Protein AF-D7GWA7-F1 (afdb_monomer)

Radius of gyration: 13.34 Å; Cα contacts (8 Å, |Δi|>4): 155; chains: 1; bounding box: 30×28×38 Å

Structure (mmCIF, N/CA/C/O backbone):
data_AF-D7GWA7-F1
#
_entry.id   AF-D7GWA7-F1
#
loop_
_atom_site.group_PDB
_atom_site.id
_atom_site.type_symbol
_atom_site.label_atom_id
_atom_site.label_alt_id
_atom_site.label_comp_id
_atom_site.label_asym_id
_atom_site.label_entity_id
_atom_site.label_seq_id
_atom_site.pdbx_PDB_ins_code
_atom_site.Cartn_x
_atom_site.Cartn_y
_atom_site.Cartn_z
_atom_site.occupancy
_atom_site.B_iso_or_equiv
_atom_site.auth_seq_id
_atom_site.auth_comp_id
_atom_site.auth_asym_id
_atom_site.auth_atom_id
_atom_site.pdbx_PDB_model_num
ATOM 1 N N . MET A 1 1 ? 19.211 9.937 -6.644 1.00 58.47 1 MET A N 1
ATOM 2 C CA . MET A 1 1 ? 18.474 8.801 -7.232 1.00 58.47 1 MET A CA 1
ATOM 3 C C . MET A 1 1 ? 17.023 8.990 -6.856 1.00 58.47 1 MET A C 1
ATOM 5 O O . MET A 1 1 ? 16.771 9.258 -5.685 1.00 58.47 1 MET A O 1
ATOM 9 N N . GLU A 1 2 ? 16.105 8.948 -7.818 1.00 83.50 2 GLU A N 1
ATOM 10 C CA . GLU A 1 2 ? 14.676 8.972 -7.497 1.00 83.50 2 GLU A CA 1
ATOM 11 C C . GLU A 1 2 ? 14.308 7.730 -6.677 1.00 83.50 2 GLU A C 1
ATOM 13 O O . GLU A 1 2 ? 14.910 6.663 -6.835 1.00 83.50 2 GLU A O 1
ATOM 18 N N . LYS A 1 3 ? 13.363 7.891 -5.746 1.00 92.44 3 LYS A N 1
ATOM 19 C CA . LYS A 1 3 ? 12.973 6.837 -4.798 1.00 92.44 3 LYS A CA 1
ATOM 20 C C . LYS A 1 3 ? 12.356 5.622 -5.498 1.00 92.44 3 LYS A C 1
ATOM 22 O O . LYS A 1 3 ? 12.528 4.498 -5.031 1.00 92.44 3 LYS A O 1
ATOM 27 N N . TYR A 1 4 ? 11.669 5.850 -6.611 1.00 95.56 4 TYR A N 1
ATOM 28 C CA . TYR A 1 4 ? 11.033 4.825 -7.429 1.00 95.56 4 TYR A CA 1
ATOM 29 C C . TYR A 1 4 ? 11.604 4.895 -8.841 1.00 95.56 4 TYR A C 1
ATOM 31 O O . TYR A 1 4 ? 11.849 5.986 -9.346 1.00 95.56 4 TYR A O 1
ATOM 39 N N . ASP A 1 5 ? 11.787 3.739 -9.468 1.00 94.62 5 ASP A N 1
ATOM 40 C CA . ASP A 1 5 ? 12.059 3.635 -10.901 1.00 94.62 5 ASP A CA 1
ATOM 41 C C . ASP A 1 5 ? 10.797 3.092 -11.573 1.00 94.62 5 ASP A C 1
ATOM 43 O O . ASP A 1 5 ? 10.597 1.881 -11.656 1.00 94.62 5 ASP A O 1
ATOM 47 N N . PHE A 1 6 ? 9.890 4.001 -11.943 1.00 94.19 6 PHE A N 1
ATOM 48 C CA . PHE A 1 6 ? 8.580 3.646 -12.491 1.00 94.19 6 PHE A CA 1
ATOM 49 C C . PHE A 1 6 ? 8.679 2.981 -13.864 1.00 94.19 6 PHE A C 1
ATOM 51 O O . PHE A 1 6 ? 7.910 2.066 -14.151 1.00 94.19 6 PHE A O 1
ATOM 58 N N . ASP A 1 7 ? 9.632 3.402 -14.694 1.00 91.44 7 ASP A N 1
ATOM 59 C CA . ASP A 1 7 ? 9.780 2.886 -16.056 1.00 91.44 7 ASP A CA 1
ATOM 60 C C . ASP A 1 7 ? 10.240 1.423 -16.038 1.00 91.44 7 ASP A C 1
ATOM 62 O O . ASP A 1 7 ? 9.727 0.593 -16.795 1.00 91.44 7 ASP A O 1
ATOM 66 N N . SER A 1 8 ? 11.102 1.064 -15.081 1.00 89.88 8 SER A N 1
ATOM 67 C CA . SER A 1 8 ? 11.508 -0.324 -14.842 1.00 89.88 8 SER A CA 1
ATOM 68 C C . SER A 1 8 ? 10.399 -1.216 -14.261 1.00 89.88 8 SER A C 1
ATOM 70 O O . SER A 1 8 ? 10.555 -2.437 -14.245 1.00 89.88 8 SER A O 1
ATOM 72 N N . MET A 1 9 ? 9.258 -0.667 -13.814 1.00 90.94 9 MET A N 1
ATOM 73 C CA . MET A 1 9 ? 8.116 -1.475 -13.338 1.00 90.94 9 MET A CA 1
ATOM 74 C C . MET A 1 9 ? 7.301 -2.097 -14.486 1.00 90.94 9 MET A C 1
ATOM 76 O O . MET A 1 9 ? 6.431 -2.937 -14.244 1.00 90.94 9 MET A O 1
ATOM 80 N N . GLY A 1 10 ? 7.595 -1.717 -15.734 1.00 87.19 10 GLY A N 1
ATOM 81 C CA . GLY A 1 10 ? 6.929 -2.212 -16.935 1.00 87.19 10 GLY A CA 1
ATOM 82 C C . GLY A 1 10 ? 5.628 -1.476 -17.258 1.00 87.19 10 GLY A C 1
ATOM 83 O O . GLY A 1 10 ? 5.040 -0.795 -16.419 1.00 87.19 10 GLY A O 1
ATOM 84 N N . ALA A 1 11 ? 5.155 -1.636 -18.497 1.00 84.88 11 ALA A N 1
ATOM 85 C CA . ALA A 1 11 ? 4.069 -0.828 -19.065 1.00 84.88 11 ALA A CA 1
ATOM 86 C C . ALA A 1 11 ? 2.746 -0.882 -18.278 1.00 84.88 11 ALA A C 1
ATOM 88 O O . ALA A 1 11 ? 2.018 0.103 -18.245 1.00 84.88 11 ALA A O 1
ATOM 89 N N . LEU A 1 12 ? 2.439 -2.007 -17.620 1.00 88.31 12 LEU A N 1
ATOM 90 C CA . LEU A 1 12 ? 1.242 -2.127 -16.779 1.00 88.31 12 LEU A CA 1
ATOM 91 C C . LEU A 1 12 ? 1.310 -1.202 -15.553 1.00 88.31 12 LEU A C 1
ATOM 93 O O . LEU A 1 12 ? 0.296 -0.650 -15.136 1.00 88.31 12 LEU A O 1
ATOM 97 N N . TRP A 1 13 ? 2.500 -1.055 -14.967 1.00 94.69 13 TRP A N 1
ATOM 98 C CA . TRP A 1 13 ? 2.683 -0.411 -13.670 1.00 94.69 13 TRP A CA 1
ATOM 99 C C . TRP A 1 13 ? 3.280 0.986 -13.746 1.00 94.69 13 TRP A C 1
ATOM 101 O O . TRP A 1 13 ? 3.042 1.746 -12.816 1.00 94.69 13 TRP A O 1
ATOM 111 N N . ALA A 1 14 ? 4.006 1.351 -14.803 1.00 93.06 14 ALA A N 1
ATOM 112 C CA . ALA A 1 14 ? 4.700 2.638 -14.882 1.00 93.06 14 ALA A CA 1
ATOM 113 C C . ALA A 1 14 ? 3.756 3.826 -14.619 1.00 93.06 14 ALA A C 1
ATOM 115 O O . ALA A 1 14 ? 3.978 4.607 -13.693 1.00 93.06 14 ALA A O 1
ATOM 116 N N . ASP A 1 15 ? 2.644 3.908 -15.353 1.00 94.69 15 ASP A N 1
ATOM 117 C CA . ASP A 1 15 ? 1.664 4.986 -15.180 1.00 94.69 15 ASP A CA 1
ATOM 118 C C . ASP A 1 15 ? 0.827 4.818 -13.908 1.00 94.69 15 ASP A C 1
ATOM 120 O O . ASP A 1 15 ? 0.496 5.795 -13.232 1.00 94.69 15 ASP A O 1
ATOM 124 N N . GLN A 1 16 ? 0.466 3.579 -13.566 1.00 96.19 16 GLN A N 1
ATOM 125 C CA . GLN A 1 16 ? -0.377 3.299 -12.406 1.00 96.19 16 GLN A CA 1
ATOM 126 C C . GLN A 1 16 ? 0.351 3.626 -11.095 1.00 96.19 16 GLN A C 1
ATOM 128 O O . GLN A 1 16 ? -0.215 4.285 -10.226 1.00 96.19 16 GLN A O 1
ATOM 133 N N . ALA A 1 17 ? 1.612 3.220 -10.957 1.00 96.69 17 ALA A N 1
ATOM 134 C CA . ALA A 1 17 ? 2.433 3.484 -9.783 1.00 96.69 17 ALA A CA 1
ATOM 135 C C . ALA A 1 17 ? 2.726 4.981 -9.616 1.00 96.69 17 ALA A C 1
ATOM 137 O O . ALA A 1 17 ? 2.632 5.474 -8.493 1.00 96.69 17 ALA A O 1
ATOM 138 N N . ARG A 1 18 ? 2.988 5.721 -10.710 1.00 96.12 18 ARG A N 1
ATOM 139 C CA . ARG A 1 18 ? 3.108 7.193 -10.667 1.00 96.12 18 ARG A CA 1
ATOM 140 C C . ARG A 1 18 ? 1.838 7.826 -10.100 1.00 96.12 18 ARG A C 1
ATOM 142 O O . ARG A 1 18 ? 1.905 8.535 -9.100 1.00 96.12 18 ARG A O 1
ATOM 149 N N . LYS A 1 19 ? 0.668 7.474 -10.649 1.00 97.06 19 LYS A N 1
ATOM 150 C CA . LYS A 1 19 ? -0.631 7.981 -10.170 1.00 97.06 19 LYS A CA 1
ATOM 151 C C . LYS A 1 19 ? -0.884 7.667 -8.696 1.00 97.06 19 LYS A C 1
ATOM 153 O O . LYS A 1 19 ? -1.360 8.541 -7.975 1.00 97.06 19 LYS A O 1
ATOM 158 N N . ILE A 1 20 ? -0.564 6.449 -8.255 1.00 98.12 20 ILE A N 1
ATOM 159 C CA . ILE A 1 20 ? -0.711 6.020 -6.856 1.00 98.12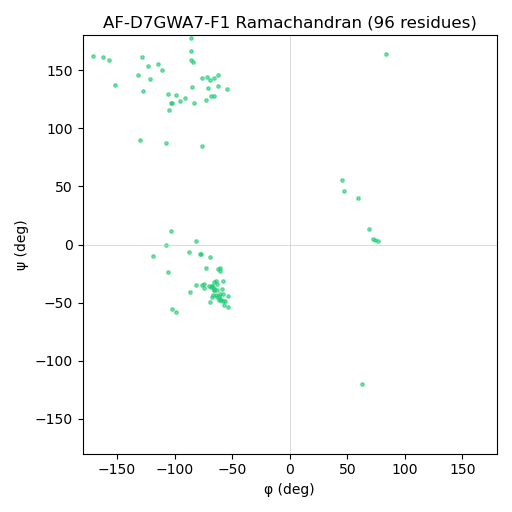 20 ILE A CA 1
ATOM 160 C C . ILE A 1 20 ? 0.192 6.845 -5.932 1.00 98.12 20 ILE A C 1
ATOM 162 O O . ILE A 1 20 ? -0.263 7.275 -4.879 1.00 98.12 20 ILE A O 1
ATOM 166 N N . VAL A 1 21 ? 1.453 7.070 -6.305 1.00 97.44 21 VAL A N 1
ATOM 167 C CA . VAL A 1 21 ? 2.406 7.834 -5.482 1.00 97.44 21 VAL A CA 1
ATOM 168 C C . VAL A 1 21 ? 2.050 9.322 -5.434 1.00 97.44 21 VAL A C 1
ATOM 170 O O . VAL A 1 21 ? 2.222 9.955 -4.397 1.00 97.44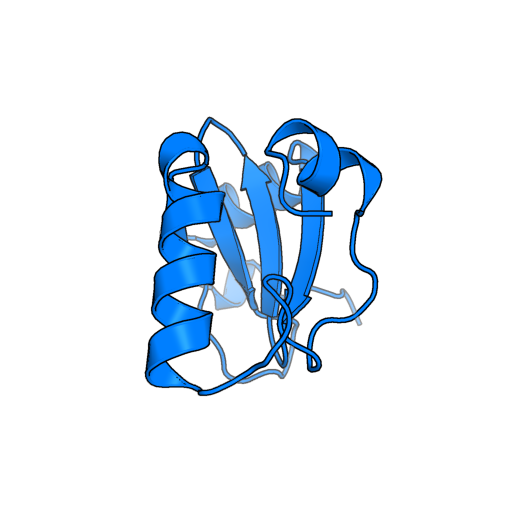 21 VAL A O 1
ATOM 173 N N . GLU A 1 22 ? 1.546 9.886 -6.531 1.00 97.38 22 GLU A N 1
ATOM 174 C CA . GLU A 1 22 ? 1.181 11.307 -6.612 1.00 97.38 22 GLU A CA 1
ATOM 175 C C . GLU A 1 22 ? -0.138 11.635 -5.900 1.00 97.38 22 GLU A C 1
ATOM 177 O O . GLU A 1 22 ? -0.271 12.714 -5.329 1.00 97.38 22 GLU A O 1
ATOM 182 N N . ASN A 1 23 ? -1.114 10.720 -5.929 1.00 98.06 23 ASN A N 1
ATOM 183 C CA . ASN A 1 23 ? -2.486 11.000 -5.481 1.00 98.06 23 ASN A CA 1
ATOM 184 C C . ASN A 1 23 ? -2.951 10.126 -4.308 1.00 98.06 23 ASN A C 1
ATOM 186 O O . ASN A 1 23 ? -4.034 10.344 -3.765 1.00 98.06 23 ASN A O 1
ATOM 190 N N . GLY A 1 24 ? -2.191 9.092 -3.954 1.00 97.94 24 GLY A N 1
ATOM 191 C CA . GLY A 1 24 ? -2.521 8.173 -2.874 1.00 97.94 24 GLY A CA 1
ATOM 192 C C . GLY A 1 24 ? -2.065 8.661 -1.505 1.00 97.94 24 GLY A C 1
ATOM 193 O O . GLY A 1 24 ? -1.411 9.689 -1.344 1.00 97.94 24 GLY A O 1
ATOM 194 N N . VAL A 1 25 ? -2.397 7.869 -0.491 1.00 98.50 25 VAL A N 1
ATOM 195 C CA . VAL A 1 25 ? -1.947 8.072 0.884 1.00 98.50 25 VAL A CA 1
ATOM 196 C C . VAL A 1 25 ? -0.823 7.093 1.178 1.00 98.50 25 VAL A C 1
ATOM 198 O O . VAL A 1 25 ? -1.006 5.877 1.103 1.00 98.50 25 VAL A O 1
ATOM 201 N N . PHE A 1 26 ? 0.342 7.616 1.548 1.00 98.44 26 PHE A N 1
ATOM 202 C CA . PHE A 1 26 ? 1.444 6.789 2.019 1.00 98.44 26 PHE A CA 1
ATOM 203 C C . PHE A 1 26 ? 1.073 6.117 3.350 1.00 98.44 26 PHE A C 1
ATOM 205 O O . PHE A 1 26 ? 0.645 6.792 4.291 1.00 98.44 26 PHE A O 1
ATOM 212 N N . VAL A 1 27 ? 1.236 4.794 3.428 1.00 98.31 27 VAL A N 1
ATOM 213 C CA . VAL A 1 27 ? 0.847 3.977 4.589 1.00 98.31 27 VAL A CA 1
ATOM 214 C C . VAL A 1 27 ? 2.056 3.615 5.444 1.00 98.31 27 VAL A C 1
ATOM 216 O O . VAL A 1 27 ? 2.041 3.863 6.646 1.00 98.31 27 VAL A O 1
ATOM 219 N N . ALA A 1 28 ? 3.086 3.001 4.858 1.00 98.19 28 ALA A N 1
ATOM 220 C CA . ALA A 1 28 ? 4.307 2.598 5.559 1.00 98.19 28 ALA A CA 1
ATOM 221 C C . ALA A 1 28 ? 5.385 2.132 4.572 1.00 98.19 28 ALA A C 1
ATOM 223 O O . ALA A 1 28 ? 5.078 1.727 3.452 1.00 98.19 28 ALA A O 1
ATOM 224 N N . ASN A 1 29 ? 6.640 2.077 5.016 1.00 97.44 29 ASN A N 1
ATOM 225 C CA . ASN A 1 29 ? 7.652 1.239 4.374 1.00 97.44 29 ASN A CA 1
ATOM 226 C C . ASN A 1 29 ? 7.570 -0.183 4.936 1.00 97.44 29 ASN A C 1
ATOM 228 O O . ASN A 1 29 ? 7.540 -0.371 6.152 1.00 97.44 29 ASN A O 1
ATOM 232 N N . SER A 1 30 ? 7.626 -1.175 4.057 1.00 94.38 30 SER A N 1
ATOM 23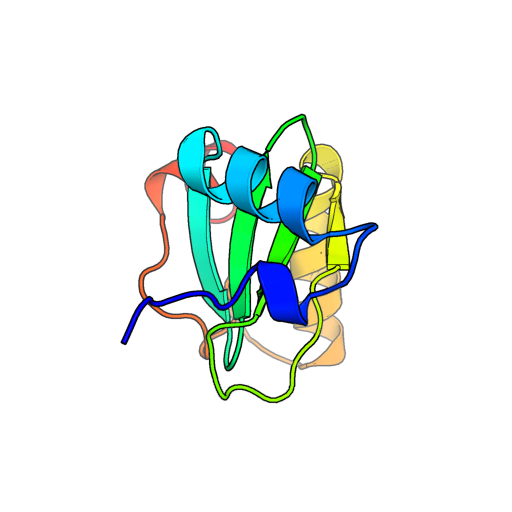3 C CA . SER A 1 30 ? 7.636 -2.600 4.372 1.00 94.38 30 SER A CA 1
ATOM 234 C C . SER A 1 30 ? 8.786 -3.274 3.623 1.00 94.38 30 SER A C 1
ATOM 236 O O . SER A 1 30 ? 8.624 -3.742 2.497 1.00 94.38 30 SER A O 1
ATOM 238 N N . GLY A 1 31 ? 9.969 -3.327 4.244 1.00 91.12 31 GLY A N 1
ATOM 239 C CA . GLY A 1 31 ? 11.164 -3.898 3.615 1.00 91.12 31 GLY A CA 1
ATOM 240 C C . GLY A 1 31 ? 11.582 -3.112 2.368 1.00 91.12 31 GLY A C 1
ATOM 241 O O . GLY A 1 31 ? 11.874 -1.924 2.465 1.00 91.12 31 GLY A O 1
ATOM 242 N N . GLY A 1 32 ? 11.614 -3.780 1.212 1.00 94.69 32 GLY A N 1
ATOM 243 C CA . GLY A 1 32 ? 11.941 -3.176 -0.087 1.00 94.69 32 GLY A CA 1
ATOM 244 C C . GLY A 1 32 ? 10.784 -2.441 -0.775 1.00 94.69 32 GLY A C 1
ATOM 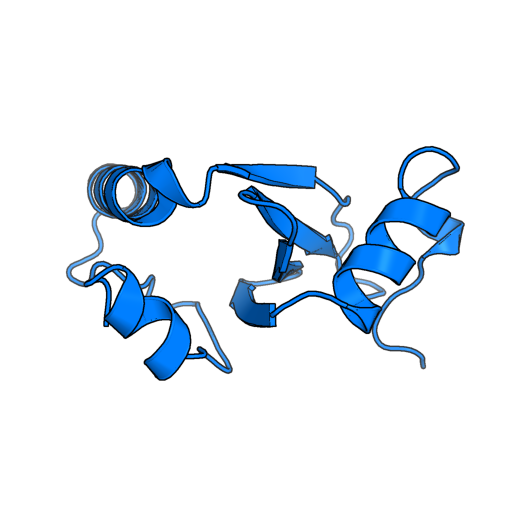245 O O . GLY A 1 32 ? 10.955 -1.973 -1.898 1.00 94.69 32 GLY A O 1
ATOM 246 N N . TRP A 1 33 ? 9.617 -2.345 -0.133 1.00 96.44 33 TRP A N 1
ATOM 247 C CA . TRP A 1 33 ? 8.419 -1.734 -0.706 1.00 96.44 33 TRP A CA 1
ATOM 248 C C . TRP A 1 33 ? 7.882 -0.596 0.145 1.00 96.44 33 TRP A C 1
ATOM 250 O O . TRP A 1 33 ? 7.978 -0.602 1.372 1.00 96.44 33 TRP A O 1
ATOM 260 N N . ASP A 1 34 ? 7.197 0.309 -0.532 1.00 97.88 34 ASP A N 1
ATOM 261 C CA . ASP A 1 34 ? 6.347 1.324 0.055 1.00 97.88 34 ASP A CA 1
ATOM 262 C C . ASP A 1 34 ? 4.889 0.952 -0.157 1.00 97.88 34 ASP A C 1
ATOM 264 O O . ASP A 1 34 ? 4.461 0.643 -1.270 1.00 97.88 34 ASP A O 1
ATOM 268 N N . LEU A 1 35 ? 4.122 0.986 0.925 1.00 98.25 35 LEU A N 1
ATOM 269 C CA . LEU A 1 35 ? 2.699 0.718 0.902 1.00 98.25 35 LEU A CA 1
ATOM 270 C C . LEU A 1 35 ? 1.939 2.020 0.691 1.00 98.25 35 LEU A C 1
ATOM 272 O O . LEU A 1 35 ? 2.107 2.974 1.452 1.00 98.25 35 LEU A O 1
ATOM 276 N N . TRP A 1 36 ? 1.084 2.032 -0.325 1.00 98.62 36 TRP A N 1
ATOM 277 C CA . TRP A 1 36 ? 0.269 3.180 -0.704 1.00 98.62 36 TRP A CA 1
ATOM 278 C C . TRP A 1 36 ? -1.195 2.783 -0.793 1.00 98.62 36 TRP A C 1
ATOM 280 O O . TRP A 1 36 ? -1.530 1.778 -1.414 1.00 98.62 36 TRP A O 1
ATOM 290 N N . ALA A 1 37 ? -2.068 3.580 -0.189 1.00 98.50 37 ALA A N 1
ATOM 291 C CA . ALA A 1 37 ? -3.506 3.442 -0.316 1.00 98.50 37 ALA A CA 1
ATOM 292 C C . ALA A 1 37 ? -4.019 4.369 -1.421 1.00 98.50 37 ALA A C 1
ATOM 294 O O . ALA A 1 37 ? -3.806 5.579 -1.370 1.00 98.50 37 ALA A O 1
ATOM 295 N N . TYR A 1 38 ? -4.707 3.812 -2.408 1.00 98.56 38 TYR A N 1
ATOM 296 C CA . TYR A 1 38 ? -5.306 4.563 -3.504 1.00 98.56 38 TYR A CA 1
ATOM 297 C C . TYR A 1 38 ? -6.537 3.818 -4.020 1.00 98.56 38 TYR A C 1
ATOM 299 O O . TYR A 1 38 ? -6.514 2.595 -4.135 1.00 98.56 38 TYR A O 1
ATOM 307 N N . ASP A 1 39 ? -7.619 4.549 -4.286 1.00 97.00 39 ASP A N 1
ATOM 308 C CA . ASP A 1 39 ? -8.860 4.017 -4.868 1.00 97.00 39 ASP A CA 1
ATOM 309 C C . ASP A 1 39 ? -9.347 2.694 -4.231 1.00 97.00 39 ASP A C 1
ATOM 311 O O . ASP A 1 39 ? -9.457 1.642 -4.862 1.00 97.00 39 ASP A O 1
ATOM 315 N N . GLY A 1 40 ? -9.538 2.702 -2.907 1.00 97.56 40 GLY A N 1
ATOM 316 C CA . GLY A 1 40 ? -10.061 1.535 -2.187 1.00 97.56 40 GLY A CA 1
ATOM 317 C C . GLY A 1 40 ? -9.075 0.371 -2.015 1.00 97.56 40 GLY A C 1
ATOM 318 O O . GLY A 1 40 ? -9.456 -0.662 -1.463 1.00 97.56 40 GLY A O 1
ATOM 319 N N . THR A 1 41 ? -7.817 0.515 -2.436 1.00 98.44 41 THR A N 1
ATOM 320 C CA . THR A 1 41 ? -6.826 -0.569 -2.457 1.00 98.44 41 THR A CA 1
ATOM 321 C C . THR A 1 41 ? -5.504 -0.137 -1.835 1.00 98.44 41 THR A C 1
ATOM 323 O O . THR A 1 41 ? -5.100 1.015 -1.952 1.00 98.44 41 THR A O 1
ATOM 326 N N . VAL A 1 42 ? -4.815 -1.065 -1.171 1.00 98.38 42 VAL A N 1
ATOM 327 C CA . VAL A 1 42 ? -3.418 -0.902 -0.766 1.00 98.38 42 VAL A CA 1
ATOM 328 C C . VAL A 1 42 ? -2.523 -1.623 -1.763 1.00 98.38 42 VAL A C 1
ATOM 330 O O . VAL A 1 42 ? -2.714 -2.806 -2.055 1.00 98.38 42 VAL A O 1
ATOM 333 N N . TYR A 1 43 ? -1.535 -0.899 -2.262 1.00 98.38 43 TYR A N 1
ATOM 334 C CA . TYR A 1 43 ? -0.531 -1.345 -3.215 1.00 98.38 43 TYR A CA 1
ATOM 335 C C . TYR A 1 43 ? 0.830 -1.416 -2.538 1.00 98.38 43 TYR A C 1
ATOM 337 O O . TYR A 1 43 ? 1.114 -0.619 -1.646 1.00 98.38 43 TYR A O 1
ATOM 345 N N . SER A 1 44 ? 1.685 -2.323 -2.999 1.00 97.44 44 SER A N 1
ATOM 346 C CA . SER A 1 44 ? 3.115 -2.307 -2.695 1.00 97.44 44 SER A CA 1
ATOM 347 C C . SER A 1 44 ? 3.891 -1.820 -3.909 1.00 97.44 44 SER A C 1
ATOM 349 O O . SER A 1 44 ? 3.893 -2.477 -4.948 1.00 97.44 44 SER A O 1
ATOM 351 N N . ILE A 1 45 ? 4.555 -0.674 -3.769 1.00 97.75 45 ILE A N 1
ATOM 352 C CA . ILE A 1 45 ? 5.392 -0.053 -4.797 1.00 97.75 45 ILE A CA 1
ATOM 353 C C . ILE A 1 45 ? 6.863 -0.306 -4.437 1.00 97.75 45 ILE A C 1
ATOM 355 O O . ILE A 1 45 ? 7.278 0.056 -3.334 1.00 97.75 45 ILE A O 1
ATOM 359 N N . PRO A 1 46 ? 7.664 -0.952 -5.301 1.00 96.62 46 PRO A N 1
ATOM 360 C CA . PRO A 1 46 ? 9.044 -1.284 -4.981 1.00 96.62 46 PRO A CA 1
ATOM 361 C C . PRO A 1 46 ? 9.898 -0.019 -4.967 1.00 96.62 46 PRO A C 1
ATOM 363 O O . PRO A 1 46 ? 9.828 0.813 -5.872 1.00 96.62 46 PRO A O 1
ATOM 366 N N . VAL A 1 47 ? 10.737 0.111 -3.945 1.00 96.06 47 VAL A N 1
ATOM 367 C CA . VAL A 1 47 ? 11.770 1.149 -3.906 1.00 96.06 47 VAL A CA 1
ATOM 368 C C . VAL A 1 47 ? 12.853 0.788 -4.921 1.00 96.06 47 VAL A C 1
ATOM 370 O O . VAL A 1 47 ? 13.157 -0.393 -5.123 1.00 96.06 47 VAL A O 1
ATOM 373 N N . ASN A 1 48 ? 13.438 1.792 -5.574 1.00 94.25 48 ASN A N 1
ATOM 374 C CA . ASN A 1 48 ? 14.494 1.576 -6.556 1.00 94.25 48 ASN A CA 1
ATOM 375 C C . ASN A 1 48 ? 15.657 0.757 -5.953 1.00 94.25 48 ASN A C 1
ATOM 377 O O . ASN A 1 48 ? 16.087 1.004 -4.826 1.00 94.25 48 ASN A O 1
ATOM 381 N N . GLY A 1 49 ? 16.135 -0.250 -6.689 1.00 91.06 49 GLY A N 1
ATOM 382 C CA . GLY A 1 49 ? 17.181 -1.173 -6.238 1.00 91.06 49 GLY A CA 1
ATOM 383 C C . GLY A 1 49 ? 16.733 -2.259 -5.246 1.00 91.06 49 GLY A C 1
ATOM 384 O O . GLY A 1 49 ? 17.566 -3.050 -4.814 1.00 91.06 49 GLY A O 1
ATOM 385 N N . SER A 1 50 ? 15.444 -2.346 -4.893 1.00 92.00 50 SER A N 1
ATOM 386 C CA . SER A 1 50 ? 14.935 -3.381 -3.970 1.00 92.00 50 SER A CA 1
ATOM 387 C C . SER A 1 50 ? 14.867 -4.792 -4.568 1.00 92.00 50 SER A C 1
ATOM 389 O O . SER A 1 50 ? 14.778 -5.763 -3.820 1.00 92.00 50 SER A O 1
ATOM 391 N N . GLY A 1 51 ? 14.853 -4.912 -5.901 1.00 88.06 51 GLY A N 1
ATOM 392 C CA . GLY A 1 51 ? 14.592 -6.172 -6.609 1.00 88.06 51 GLY A CA 1
ATOM 393 C C . GLY A 1 51 ? 13.129 -6.637 -6.556 1.00 88.06 51 GLY A C 1
ATOM 394 O O . GLY A 1 51 ? 12.821 -7.728 -7.030 1.00 88.06 51 GLY A O 1
ATOM 395 N N . GLY A 1 52 ? 12.228 -5.836 -5.976 1.00 88.44 52 GLY A N 1
ATOM 396 C CA . GLY A 1 52 ? 10.797 -6.120 -5.919 1.00 88.44 52 GLY A CA 1
ATOM 397 C C . GLY A 1 52 ? 10.037 -5.661 -7.165 1.00 88.44 52 GLY A C 1
ATOM 398 O O . GLY A 1 52 ? 10.522 -4.855 -7.955 1.00 88.44 52 GLY A O 1
ATOM 399 N N . SER A 1 53 ? 8.799 -6.135 -7.308 1.00 92.00 53 SER A N 1
ATOM 400 C CA . SER A 1 53 ? 7.849 -5.663 -8.325 1.00 92.00 53 SER A CA 1
ATOM 401 C C . SER A 1 53 ? 6.656 -4.969 -7.674 1.00 92.00 53 SER A C 1
ATOM 403 O O . SER A 1 53 ? 6.335 -5.243 -6.514 1.00 92.00 53 SER A O 1
ATOM 405 N N . ALA A 1 54 ? 6.009 -4.074 -8.423 1.00 96.06 54 ALA A N 1
ATOM 406 C CA . ALA A 1 54 ? 4.758 -3.458 -8.002 1.00 96.06 54 ALA A CA 1
ATOM 407 C C . ALA A 1 54 ? 3.624 -4.484 -8.003 1.00 96.06 54 ALA A C 1
ATOM 409 O O . ALA A 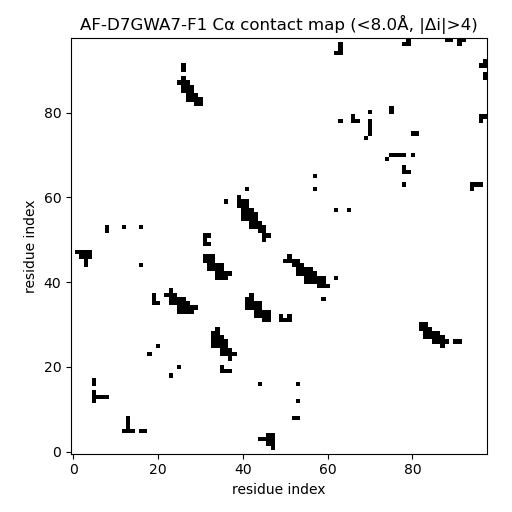1 54 ? 3.557 -5.357 -8.874 1.00 96.06 54 ALA A O 1
ATOM 410 N N . SER A 1 55 ? 2.741 -4.399 -7.012 1.00 95.94 55 SER A N 1
ATOM 411 C CA . SER A 1 55 ? 1.605 -5.310 -6.914 1.00 95.94 55 SER A CA 1
ATOM 412 C C . SER A 1 55 ? 0.455 -4.747 -6.087 1.00 95.94 55 SER A C 1
ATOM 414 O O . SER A 1 55 ? 0.606 -3.851 -5.251 1.00 95.94 55 SER A O 1
ATOM 416 N N . TYR A 1 56 ? -0.720 -5.321 -6.329 1.00 96.69 56 TYR A N 1
ATOM 417 C CA . TYR A 1 56 ? -1.871 -5.214 -5.445 1.00 96.69 56 TYR A CA 1
ATOM 418 C C . TYR A 1 56 ? -1.568 -5.981 -4.155 1.00 96.69 56 TYR A C 1
ATOM 420 O O . TYR A 1 56 ? -1.208 -7.158 -4.217 1.00 96.69 56 TYR A O 1
ATOM 428 N N . TRP A 1 57 ? -1.732 -5.344 -2.994 1.00 95.94 57 TRP A N 1
ATOM 429 C CA . TRP A 1 57 ? -1.482 -5.994 -1.709 1.00 95.94 57 TRP A CA 1
ATOM 430 C C . TRP A 1 57 ? -2.780 -6.494 -1.067 1.00 95.94 57 TRP A C 1
ATOM 432 O O . TRP A 1 57 ? -2.939 -7.692 -0.832 1.00 95.94 57 TRP A O 1
ATOM 442 N N . CYS A 1 58 ? -3.743 -5.600 -0.831 1.00 97.50 58 CYS A N 1
ATOM 443 C CA . CYS A 1 58 ? -5.098 -5.965 -0.408 1.00 97.50 58 CYS A CA 1
ATOM 444 C C . CYS A 1 58 ? -6.093 -4.816 -0.628 1.00 97.50 58 CYS A C 1
ATOM 446 O O . CYS A 1 58 ? -5.698 -3.660 -0.742 1.00 97.50 58 CYS A O 1
ATOM 448 N N . ALA A 1 59 ? -7.394 -5.113 -0.648 1.00 97.94 59 ALA A N 1
ATOM 449 C CA . ALA A 1 59 ? -8.421 -4.072 -0.580 1.00 97.94 59 ALA A CA 1
ATOM 450 C C . ALA A 1 59 ? -8.376 -3.359 0.786 1.00 97.94 59 ALA A C 1
ATOM 452 O O . ALA A 1 59 ? -8.202 -4.014 1.815 1.00 97.94 59 ALA A O 1
ATOM 453 N N . LEU A 1 60 ? -8.612 -2.043 0.822 1.00 97.44 60 LEU A N 1
ATOM 454 C CA . LEU A 1 60 ? -8.643 -1.255 2.064 1.00 97.44 60 LEU A CA 1
ATOM 455 C C . LEU A 1 60 ? -9.695 -1.771 3.047 1.00 97.44 60 LEU A C 1
ATOM 457 O O . LEU A 1 60 ? -9.428 -1.873 4.242 1.00 97.44 60 LEU A O 1
ATOM 461 N N . SER A 1 61 ? -10.854 -2.197 2.537 1.00 97.25 61 SER A N 1
ATOM 462 C CA . SER A 1 61 ? -11.914 -2.827 3.337 1.00 97.25 61 SER A CA 1
ATOM 463 C C . SER A 1 61 ? -11.468 -4.118 4.034 1.00 97.25 61 SER A C 1
ATOM 465 O O . SER A 1 61 ? -12.075 -4.527 5.020 1.00 97.25 61 SER A O 1
ATOM 467 N N . GLN A 1 62 ? -10.394 -4.748 3.551 1.00 97.50 62 GLN A N 1
ATOM 468 C CA . GLN A 1 62 ? -9.820 -5.974 4.099 1.00 97.50 62 GLN A CA 1
ATOM 469 C C . GLN A 1 62 ? -8.493 -5.740 4.826 1.00 97.50 62 GLN A C 1
ATOM 471 O O . GLN A 1 62 ? -7.944 -6.696 5.365 1.00 97.50 62 GLN A O 1
ATOM 476 N N . LEU A 1 63 ? -7.977 -4.506 4.897 1.00 97.19 63 LEU A N 1
ATOM 477 C CA . LEU A 1 63 ? -6.641 -4.220 5.432 1.00 97.19 63 LEU A CA 1
ATOM 478 C C . LEU A 1 63 ? -6.465 -4.749 6.861 1.00 97.19 63 LEU A C 1
ATOM 480 O O . LEU A 1 63 ? -5.515 -5.475 7.152 1.00 97.19 63 LEU A O 1
ATOM 484 N N . ARG A 1 64 ? -7.425 -4.464 7.748 1.00 97.12 64 ARG A N 1
ATOM 485 C CA . ARG A 1 64 ? -7.401 -4.953 9.134 1.00 97.12 64 ARG A CA 1
ATOM 486 C C . ARG A 1 64 ? -7.385 -6.485 9.194 1.00 97.12 64 ARG A C 1
ATOM 488 O O . ARG A 1 64 ? -6.582 -7.066 9.919 1.00 97.12 64 ARG A O 1
ATOM 495 N N . ALA A 1 65 ? -8.257 -7.145 8.431 1.00 96.56 65 ALA A N 1
ATOM 496 C CA . ALA A 1 65 ? -8.345 -8.606 8.388 1.00 96.56 65 ALA A CA 1
ATOM 497 C C . ALA A 1 65 ? -7.076 -9.243 7.793 1.00 96.56 65 ALA A C 1
ATOM 499 O O . ALA A 1 65 ? -6.590 -10.255 8.300 1.00 96.56 65 ALA A O 1
ATOM 500 N N . HIS A 1 66 ? -6.502 -8.620 6.762 1.00 95.50 66 HIS A N 1
ATOM 501 C CA . HIS A 1 66 ? -5.248 -9.031 6.145 1.00 95.50 66 HIS A CA 1
ATOM 502 C C . HIS A 1 66 ? -4.097 -8.984 7.157 1.00 95.50 66 HIS A C 1
ATOM 504 O O . HIS A 1 66 ? -3.371 -9.966 7.313 1.00 95.50 66 HIS A O 1
ATOM 510 N N . LEU A 1 67 ? -3.985 -7.893 7.920 1.00 95.44 67 LEU A N 1
ATOM 511 C CA . LEU A 1 67 ? -2.995 -7.767 8.990 1.00 95.44 67 LEU A CA 1
ATOM 512 C C . LEU A 1 67 ? -3.202 -8.799 10.107 1.00 95.44 67 LEU A C 1
ATOM 514 O O . LEU A 1 67 ? -2.229 -9.379 10.584 1.00 95.44 67 LEU A O 1
ATOM 518 N N . PHE A 1 68 ? -4.448 -9.107 10.487 1.00 95.50 68 PHE A N 1
ATOM 519 C CA . PHE A 1 68 ? -4.721 -10.184 11.449 1.00 95.50 68 PHE A CA 1
ATOM 520 C C . PHE A 1 68 ? -4.225 -11.539 10.944 1.00 95.50 68 PHE A C 1
ATOM 522 O O . PHE A 1 68 ? -3.622 -12.295 11.705 1.00 95.50 68 PHE A O 1
ATOM 529 N N . ARG A 1 69 ? -4.439 -11.837 9.658 1.00 94.38 69 ARG A N 1
ATOM 530 C CA . ARG A 1 69 ? -3.954 -13.072 9.038 1.00 94.38 69 ARG A CA 1
ATOM 531 C C . ARG A 1 69 ? -2.426 -13.130 9.020 1.00 94.38 69 ARG A C 1
ATOM 533 O O . ARG A 1 69 ? -1.867 -14.169 9.367 1.00 94.38 69 ARG A O 1
ATOM 540 N N . LEU A 1 70 ? -1.755 -12.031 8.670 1.00 92.25 70 LEU A N 1
ATOM 541 C CA . LEU A 1 70 ? -0.291 -11.943 8.714 1.00 92.25 70 LEU A CA 1
ATOM 542 C C . LEU A 1 70 ? 0.242 -12.136 10.133 1.00 92.25 70 LEU A C 1
ATOM 544 O O . LEU A 1 70 ? 1.165 -12.921 10.330 1.00 92.25 70 LEU A O 1
ATOM 548 N N . ARG A 1 71 ? -0.387 -11.505 11.130 1.00 93.81 71 ARG A N 1
ATOM 549 C CA . ARG A 1 71 ? -0.060 -11.697 12.546 1.00 93.81 71 ARG A CA 1
ATOM 550 C C . ARG A 1 71 ? -0.100 -13.176 12.939 1.00 93.81 71 ARG A C 1
ATOM 552 O O . ARG A 1 71 ? 0.821 -13.654 13.592 1.00 93.81 71 ARG A O 1
ATOM 559 N N . THR A 1 72 ? -1.126 -13.914 12.511 1.00 92.62 72 THR A N 1
ATOM 560 C CA . THR A 1 72 ? -1.249 -15.357 12.779 1.00 92.62 72 THR A CA 1
ATOM 561 C C . THR A 1 72 ? -0.173 -16.186 12.071 1.00 92.62 72 THR A C 1
ATOM 563 O O . THR A 1 72 ? 0.400 -17.080 12.689 1.00 92.62 72 THR A O 1
ATOM 566 N N . ILE A 1 73 ? 0.118 -15.904 10.797 1.00 91.88 73 ILE A N 1
ATOM 567 C CA . ILE A 1 73 ? 1.099 -16.665 10.000 1.00 91.88 73 ILE A CA 1
ATOM 568 C C . ILE A 1 73 ? 2.525 -16.415 10.502 1.00 91.88 73 ILE A C 1
ATOM 570 O O . ILE A 1 73 ? 3.277 -17.356 10.746 1.00 91.88 73 ILE A O 1
ATOM 574 N N . CYS A 1 74 ? 2.883 -15.145 10.674 1.00 89.69 74 CYS A N 1
ATOM 575 C CA . CYS A 1 74 ? 4.229 -14.715 11.033 1.00 89.69 74 CYS A CA 1
ATOM 576 C C . CYS A 1 74 ? 4.474 -14.690 12.552 1.00 89.69 74 CYS A C 1
ATOM 578 O O . CYS A 1 74 ? 5.608 -14.491 12.978 1.00 89.69 74 CYS A O 1
ATOM 580 N N . ARG A 1 75 ? 3.430 -14.930 13.360 1.00 88.94 75 ARG A N 1
ATOM 581 C CA . ARG A 1 75 ? 3.467 -15.020 14.831 1.00 88.94 75 ARG A CA 1
ATOM 582 C C . ARG A 1 75 ? 3.965 -13.748 15.527 1.00 88.94 75 ARG A C 1
ATOM 584 O O . ARG A 1 75 ? 4.690 -13.823 16.515 1.00 88.94 75 ARG A O 1
ATOM 591 N N . TYR A 1 76 ? 3.556 -12.585 15.028 1.00 84.81 76 TYR A N 1
ATOM 592 C CA . TYR A 1 76 ? 3.813 -11.305 15.695 1.00 84.81 76 TYR A CA 1
ATOM 593 C C . TYR A 1 76 ? 2.738 -10.999 16.747 1.00 84.81 76 TYR A C 1
ATOM 595 O O . TYR A 1 76 ? 1.628 -11.527 16.685 1.00 84.81 76 TYR A O 1
ATOM 603 N N . ASN A 1 77 ? 3.049 -10.127 17.710 1.00 85.56 77 ASN A N 1
ATOM 604 C CA . ASN A 1 77 ? 2.096 -9.733 18.757 1.00 85.56 77 ASN A CA 1
ATOM 605 C C . ASN A 1 77 ? 1.200 -8.564 18.318 1.00 85.56 77 ASN A C 1
ATOM 607 O O . ASN A 1 77 ? -0.007 -8.565 18.576 1.00 85.56 77 ASN A O 1
ATOM 611 N N . ALA A 1 78 ? 1.779 -7.576 17.632 1.00 90.50 78 ALA A N 1
ATOM 612 C CA . ALA A 1 78 ? 1.072 -6.397 17.152 1.00 90.50 78 ALA A CA 1
ATOM 613 C C . ALA A 1 78 ? 0.367 -6.650 15.809 1.00 90.50 78 ALA A C 1
ATOM 615 O O . ALA A 1 78 ? 0.727 -7.550 15.048 1.00 90.50 78 ALA A O 1
ATOM 616 N N . LEU A 1 79 ? -0.665 -5.850 15.521 1.00 92.88 79 LEU A N 1
ATOM 617 C CA . LEU A 1 79 ? -1.344 -5.882 14.222 1.00 92.88 79 LEU A CA 1
ATOM 618 C C . LEU A 1 79 ? -0.500 -5.210 13.128 1.00 92.88 79 LEU A C 1
ATOM 620 O O . LEU A 1 79 ? -0.512 -5.651 11.983 1.00 92.88 79 LEU A O 1
ATOM 624 N N . ILE A 1 80 ? 0.254 -4.170 13.491 1.00 94.44 80 ILE A N 1
ATOM 625 C CA . ILE A 1 80 ? 1.264 -3.559 12.627 1.00 94.44 80 ILE A CA 1
ATOM 626 C C . ILE A 1 80 ? 2.547 -4.395 12.746 1.00 94.44 80 ILE A C 1
ATOM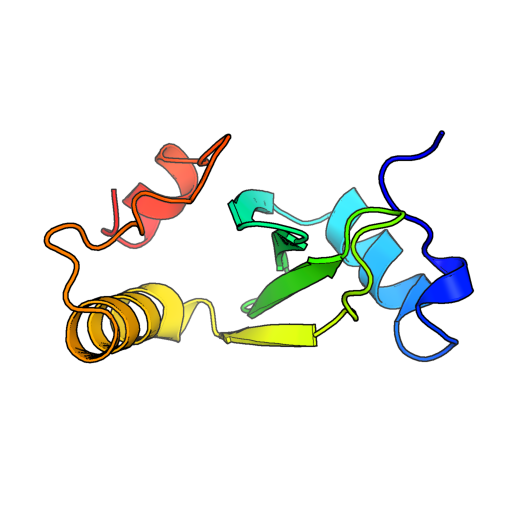 628 O O . ILE A 1 80 ? 3.040 -4.537 13.865 1.00 94.44 80 ILE A O 1
ATOM 632 N N . PRO A 1 81 ? 3.093 -4.949 11.648 1.00 91.44 81 PRO A N 1
ATOM 633 C CA . PRO A 1 81 ? 4.326 -5.732 11.704 1.00 91.44 81 PRO A CA 1
ATOM 634 C C . PRO A 1 81 ? 5.528 -4.902 12.181 1.00 91.44 81 PRO A C 1
ATOM 636 O O . PRO A 1 81 ? 5.751 -3.798 11.688 1.00 91.44 81 PRO A O 1
ATOM 639 N N . ASP A 1 82 ? 6.356 -5.464 13.068 1.00 88.12 82 ASP A N 1
ATOM 640 C CA . ASP A 1 82 ? 7.499 -4.763 13.691 1.00 88.12 82 ASP A CA 1
ATOM 641 C C . ASP A 1 82 ? 8.555 -4.270 12.681 1.00 88.12 82 ASP A C 1
ATOM 643 O O . ASP A 1 82 ? 9.308 -3.337 12.953 1.00 88.12 82 ASP A O 1
ATOM 647 N N . GLY A 1 83 ? 8.616 -4.883 11.495 1.00 88.88 83 GLY A N 1
ATOM 648 C CA . GLY A 1 83 ? 9.533 -4.492 10.421 1.00 88.88 83 GLY A CA 1
ATOM 649 C C . GLY A 1 83 ? 9.104 -3.251 9.633 1.00 88.88 83 GLY A C 1
ATOM 650 O O . GLY A 1 83 ? 9.871 -2.777 8.791 1.00 88.88 83 GLY A O 1
ATOM 651 N N . TRP A 1 84 ? 7.892 -2.738 9.860 1.00 94.69 84 TRP A N 1
ATOM 652 C CA . TRP A 1 84 ? 7.403 -1.556 9.160 1.00 94.69 84 TRP A CA 1
ATOM 653 C C . TRP A 1 84 ? 8.031 -0.271 9.695 1.00 94.69 84 TRP A C 1
ATOM 655 O O . TRP A 1 84 ? 8.258 -0.110 10.893 1.00 94.69 84 TRP A O 1
ATOM 665 N N . LYS A 1 85 ? 8.291 0.678 8.793 1.00 96.88 85 LYS A N 1
ATOM 666 C CA . LYS A 1 85 ? 8.888 1.985 9.111 1.00 96.88 85 LYS A CA 1
ATOM 667 C C . LYS A 1 85 ? 8.045 3.117 8.535 1.00 96.88 85 LYS A C 1
ATOM 669 O O . LYS A 1 85 ? 7.231 2.885 7.649 1.00 96.88 85 LYS A O 1
ATOM 674 N N . ASN A 1 86 ? 8.240 4.333 9.054 1.00 97.31 86 ASN A N 1
ATOM 675 C CA . ASN A 1 86 ? 7.525 5.548 8.632 1.00 97.31 86 ASN A CA 1
ATOM 676 C C . ASN A 1 86 ? 6.006 5.329 8.528 1.00 97.31 86 ASN A C 1
ATOM 678 O O . ASN A 1 86 ? 5.367 5.665 7.539 1.00 97.31 86 ASN A O 1
ATOM 682 N N . ILE A 1 87 ? 5.443 4.689 9.552 1.00 97.75 87 ILE A N 1
ATOM 683 C CA . ILE A 1 87 ? 4.049 4.256 9.565 1.00 97.75 87 ILE A CA 1
ATOM 684 C C . ILE A 1 87 ? 3.135 5.473 9.718 1.00 97.75 87 ILE A C 1
ATOM 686 O O . ILE A 1 87 ? 3.224 6.203 10.708 1.00 97.75 87 ILE A O 1
ATOM 690 N N . ASN A 1 88 ? 2.200 5.637 8.790 1.00 98.19 88 ASN A N 1
ATOM 691 C CA . ASN A 1 88 ? 1.107 6.590 8.890 1.00 98.19 88 ASN A CA 1
ATOM 692 C C . ASN A 1 88 ? 0.040 6.061 9.862 1.00 98.19 88 ASN A C 1
ATOM 694 O O . ASN A 1 88 ? -0.926 5.393 9.485 1.00 98.19 88 ASN A O 1
ATOM 698 N N . ARG A 1 89 ? 0.262 6.315 11.154 1.00 96.94 89 ARG A N 1
ATOM 699 C CA . ARG A 1 89 ? -0.605 5.827 12.235 1.00 96.94 89 ARG A CA 1
ATOM 700 C C . ARG A 1 89 ? -1.987 6.462 12.213 1.00 96.94 89 ARG A C 1
ATOM 702 O O . ARG A 1 89 ? -2.946 5.765 12.506 1.00 96.94 89 ARG A O 1
ATOM 709 N N . GLU A 1 90 ? -2.095 7.734 11.839 1.00 97.75 90 GLU A N 1
ATOM 710 C CA . 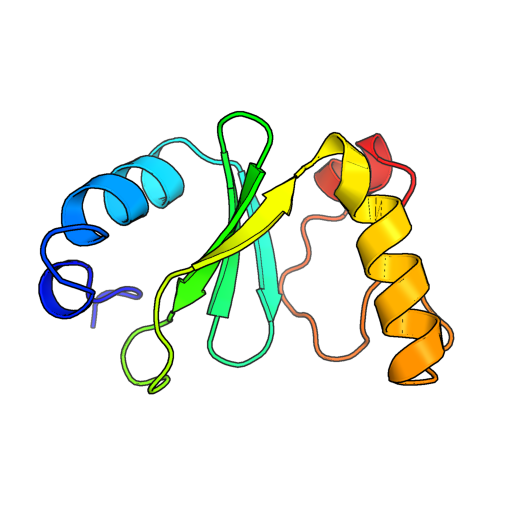GLU A 1 90 ? -3.386 8.423 11.738 1.00 97.75 90 GLU A CA 1
ATOM 711 C C . GLU A 1 90 ? -4.285 7.747 10.698 1.00 97.75 90 GLU A C 1
ATOM 713 O O . GLU A 1 90 ? -5.422 7.383 11.001 1.00 97.75 90 GLU A O 1
ATOM 718 N N . PHE A 1 91 ? -3.740 7.465 9.510 1.00 97.44 91 PHE A N 1
ATOM 719 C CA . PHE A 1 91 ? -4.458 6.712 8.487 1.00 97.44 91 PHE A CA 1
ATOM 720 C C . PHE A 1 91 ? -4.883 5.332 8.998 1.00 97.44 91 PHE A C 1
ATOM 722 O O . PHE A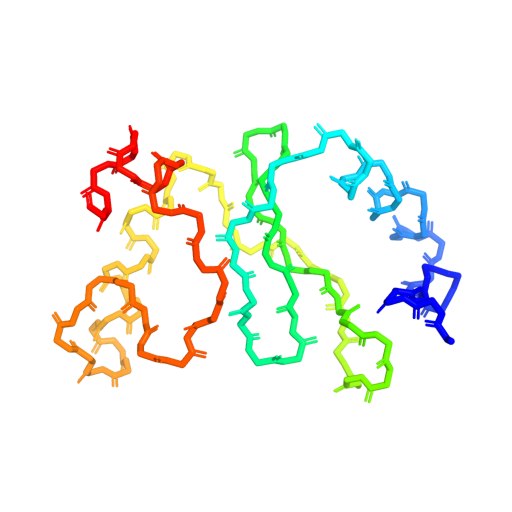 1 91 ? -6.044 4.957 8.872 1.00 97.44 91 PHE A O 1
ATOM 729 N N . LEU A 1 92 ? -3.970 4.573 9.610 1.00 97.25 92 LEU A N 1
ATOM 730 C CA . LEU A 1 92 ? -4.267 3.230 10.115 1.00 97.25 92 LEU A CA 1
ATOM 731 C C . LEU A 1 92 ? -5.284 3.226 11.272 1.00 97.25 92 LEU A C 1
ATOM 733 O O . LEU A 1 92 ? -6.087 2.292 11.365 1.00 97.25 92 LEU A O 1
ATOM 737 N N . ALA A 1 93 ? -5.297 4.259 12.117 1.00 96.88 93 ALA A N 1
ATOM 738 C CA . ALA A 1 93 ? -6.263 4.422 13.203 1.00 96.88 93 ALA A CA 1
ATOM 739 C C . ALA A 1 93 ? -7.697 4.574 12.671 1.00 96.88 93 ALA A C 1
ATOM 741 O O . ALA A 1 93 ? -8.624 4.009 13.251 1.00 96.88 93 ALA A O 1
ATOM 742 N N . ALA A 1 94 ? -7.888 5.216 11.511 1.00 95.75 94 ALA A N 1
ATOM 743 C CA . ALA A 1 94 ? -9.197 5.298 10.850 1.00 95.75 94 ALA A CA 1
ATOM 744 C C . ALA A 1 94 ? -9.764 3.919 10.437 1.00 95.75 94 ALA A C 1
ATOM 746 O O . ALA A 1 94 ? -10.974 3.763 10.296 1.00 95.75 94 ALA A O 1
ATOM 747 N N . TYR A 1 95 ? -8.909 2.896 10.312 1.00 95.38 95 TYR A N 1
ATOM 748 C CA . TYR A 1 95 ? -9.288 1.490 10.084 1.00 95.38 95 TYR A CA 1
ATOM 749 C C . TYR A 1 95 ? -9.177 0.633 11.371 1.00 95.38 95 TYR A C 1
ATOM 751 O O . TYR A 1 95 ? -9.237 -0.604 11.344 1.00 95.38 95 TYR A O 1
ATOM 759 N N . GLY A 1 96 ? -8.997 1.294 12.520 1.00 94.88 96 GLY A N 1
ATOM 760 C CA . GLY A 1 96 ? -8.842 0.737 13.865 1.00 94.88 96 GLY A CA 1
ATOM 761 C C . GLY A 1 96 ? -7.538 -0.036 14.106 1.00 94.88 96 GLY A C 1
ATOM 762 O O . GLY A 1 96 ? -7.470 -0.827 15.049 1.00 94.88 96 GLY A O 1
ATOM 763 N N . ILE A 1 97 ? -6.551 0.070 13.220 1.00 95.56 97 ILE A N 1
ATOM 764 C CA . ILE A 1 97 ? -5.337 -0.760 13.260 1.00 95.56 97 ILE A CA 1
ATOM 765 C C . ILE A 1 97 ? -4.301 -0.222 14.255 1.00 95.56 97 ILE A C 1
ATOM 767 O O . ILE A 1 97 ? -3.579 -1.022 14.854 1.00 95.56 97 ILE A O 1
ATOM 771 N N . ALA A 1 98 ? -4.217 1.105 14.379 1.00 88.19 9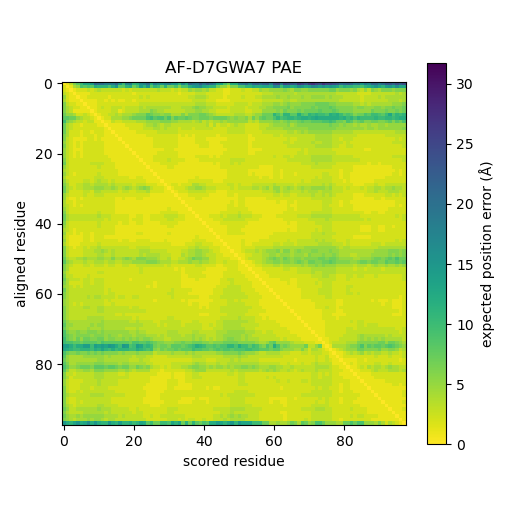8 ALA A N 1
ATOM 772 C CA . ALA A 1 98 ? -3.249 1.837 15.193 1.00 88.19 98 ALA A CA 1
ATOM 773 C C . ALA A 1 98 ? -3.925 2.559 16.360 1.00 88.19 98 ALA A C 1
ATOM 775 O O . ALA A 1 98 ? -5.108 2.936 16.199 1.00 88.19 98 ALA A O 1
#

Nearest PDB structures (foldseek):
  2gbc-assembly1_A  TM=6.209E-01  e=1.531E+00  Rattus norvegicus
  3qcw-assembly2_B  TM=5.161E-01  e=3.699E+00  Bos taurus
  1xks-assembly1_A  TM=5.408E-01  e=5.068E+00  Homo sapiens
  7tbj-assembly1_S1  TM=5.408E-01  e=5.068E+00  Homo sapiens

Secondary structure (DSSP, 8-state):
--S--SGGG-TTTHHHHHHHHHHSEEEEEETTEEEEEETTEEEEEEPTTS----EEEEEGGGHHHHHHHHHHHHT-SSSS-TTEES--HHHHHHTT--

Sequence (98 aa):
MEKYDFDSMGALWADQARKIVENGVFVANSGGWDLWAYDGTVYSIPVNGSGGSASYWCALSQLRAHLFRLRTICRYNALIPDGWKNINREFLAAYGIA

pLDDT: mean 94.31, std 5.16, range [58.47, 98.62]

Solvent-accessible surface area (backbone atoms only — not comparable to full-atom values): 5507 Å² total; per-residue (Å²): 130,70,67,56,54,43,76,82,55,35,86,85,36,23,65,52,51,50,52,37,70,75,73,32,45,75,38,26,33,52,81,50,24,36,33,32,38,41,94,67,28,30,31,32,42,30,35,55,91,47,85,58,70,65,44,85,68,45,45,50,93,42,43,59,60,52,30,50,51,46,22,66,75,74,66,51,92,52,61,63,61,88,75,50,39,82,64,37,48,70,67,35,31,78,66,67,59,86

Foldseek 3Di:
DDFADLVVLDDVGSVVVVCQVVPWDFFWDAQQWTWTDDDQFIKTGGTPPRPDHIDTDGGNLCLQVSLVVCCVVVVPDASPDPRIHPGPVVVVVVVPRD

Mean predicted aligned error: 3.07 Å